Protein AF-A0AAV4DHK9-F1 (afdb_monomer_lite)

Secondary structure (DSSP, 8-state):
----------GGGTPPTTS-HHHHHHHHHHHH-------GGGTTHHHHHHHHHHSS-HHHHHHHHHHHGGGGT-HHHHHHH--SSS-HHHHHHHHHHHHHHHS---THHHHHHHHHTTGGG-TT-HHHHHHHTTTTS-GGG----

pLDDT: mean 76.64, std 16.9, range [33.12, 93.94]

Foldseek 3Di:
DDDPDPPPDPLVNQDDPLDDSVLSVVLCVLQVPPPPVQPCVLVCLSVLSNVQLVQFDPVLSSLLSVLQVLLVVDVQNQVQLDVDPRCNRSSVLSSQSSCQSRVVHALVVSLVSCVVSVNLPRPPSPSSVCSNVCVSGDPVCPDPD

Radius of gyration: 16.32 Å; chains: 1; bounding box: 44×32×54 Å

Organism: NCBI:txid259542

Sequence (145 aa):
MGPSSLGYTSLGSVQEPGLSNSSTLLFRELIRGTDQNQPDDNDGQCAEISRILGDCHRTRYRQAMKNCDWMFSRTHFIKCYDKTTGSKDLMKLFNMCASSWCTNRPCTDAINAIRASGCANVPSVPEMSAFLQGNKCPASQAFIE

Structure (mmCIF, N/CA/C/O backbone):
data_AF-A0AAV4DHK9-F1
#
_entry.id   AF-A0AAV4DHK9-F1
#
loop_
_atom_site.group_PDB
_atom_site.id
_atom_site.type_symbol
_atom_site.label_atom_id
_atom_site.label_alt_id
_atom_site.label_comp_id
_atom_site.label_asym_id
_atom_site.label_entity_id
_atom_site.label_seq_id
_atom_site.pdbx_PDB_ins_code
_atom_site.Cartn_x
_atom_site.Cartn_y
_atom_site.Cartn_z
_atom_site.occupancy
_atom_site.B_iso_or_equiv
_atom_site.auth_seq_id
_atom_site.auth_comp_id
_atom_site.auth_asym_id
_atom_site.auth_atom_id
_atom_site.pdbx_PDB_model_num
ATOM 1 N N . MET A 1 1 ? -25.137 -8.659 -38.274 1.00 34.66 1 MET A N 1
ATOM 2 C CA . MET A 1 1 ? -23.792 -8.970 -37.745 1.00 34.66 1 MET A CA 1
ATOM 3 C C . MET A 1 1 ? -23.711 -8.381 -36.346 1.00 34.66 1 MET A C 1
ATOM 5 O O . MET A 1 1 ? -23.609 -7.171 -36.223 1.00 34.66 1 MET A O 1
ATOM 9 N N . GLY A 1 2 ? -23.912 -9.196 -35.308 1.00 33.12 2 GLY A N 1
ATOM 10 C CA . GLY A 1 2 ? -23.756 -8.754 -33.917 1.00 33.12 2 GLY A CA 1
ATOM 11 C C . GLY A 1 2 ? -22.289 -8.882 -33.492 1.00 33.12 2 GLY A C 1
ATOM 12 O O . GLY A 1 2 ? -21.614 -9.780 -33.999 1.00 33.12 2 GLY A O 1
ATOM 13 N N . PRO A 1 3 ? -21.766 -8.016 -32.611 1.00 39.50 3 PRO A N 1
ATOM 14 C CA . PRO A 1 3 ? -20.390 -8.132 -32.156 1.00 39.50 3 PRO A CA 1
ATOM 15 C C . PRO A 1 3 ? -20.263 -9.356 -31.242 1.00 39.50 3 PRO A C 1
ATOM 17 O O . PRO A 1 3 ? -20.678 -9.351 -30.085 1.00 39.50 3 PRO A O 1
ATOM 20 N N . SER A 1 4 ? -19.696 -10.429 -31.783 1.00 44.44 4 SER A N 1
ATOM 21 C CA . SER A 1 4 ? -19.268 -11.609 -31.039 1.00 44.44 4 SER A CA 1
ATOM 22 C C . SER A 1 4 ? -17.806 -11.443 -30.621 1.00 44.44 4 SER A C 1
ATOM 24 O O . SER A 1 4 ? -16.925 -11.887 -31.345 1.00 44.44 4 SER A O 1
ATOM 26 N N . SER A 1 5 ? -17.542 -10.813 -29.471 1.00 41.50 5 SER A N 1
ATOM 27 C CA . SER A 1 5 ? -16.318 -11.052 -28.674 1.00 41.50 5 SER A CA 1
ATOM 28 C C . SER A 1 5 ? -16.330 -10.305 -27.332 1.00 41.50 5 SER A C 1
ATOM 30 O O . SER A 1 5 ? -15.435 -9.525 -27.014 1.00 41.50 5 SER A O 1
ATOM 32 N N . LEU A 1 6 ? -17.294 -10.606 -26.457 1.00 43.84 6 LEU A N 1
ATOM 33 C CA . LEU A 1 6 ? -17.012 -10.495 -25.021 1.00 43.84 6 LEU A CA 1
ATOM 34 C C . LEU A 1 6 ? -16.050 -11.637 -24.672 1.00 43.84 6 LEU A C 1
ATOM 36 O O . LEU A 1 6 ? -16.457 -12.738 -24.311 1.00 43.84 6 LEU A O 1
ATOM 40 N N . GLY A 1 7 ? -14.760 -11.406 -24.920 1.00 40.50 7 GLY A N 1
ATOM 41 C CA . GLY A 1 7 ? -13.692 -12.351 -24.631 1.00 40.50 7 GLY A CA 1
ATOM 42 C C . GLY A 1 7 ? -13.559 -12.533 -23.126 1.00 40.50 7 GLY A C 1
ATOM 43 O O . GLY A 1 7 ? -12.879 -11.755 -22.464 1.00 40.50 7 GLY A O 1
ATOM 44 N N . TYR A 1 8 ? -14.197 -13.567 -22.583 1.00 40.19 8 TYR A N 1
ATOM 45 C CA . TYR A 1 8 ? -13.928 -14.050 -21.235 1.00 40.19 8 TYR A CA 1
ATOM 46 C C . TYR A 1 8 ? -12.518 -14.649 -21.215 1.00 40.19 8 TYR A C 1
ATOM 48 O O . TYR A 1 8 ? -12.320 -15.836 -21.465 1.00 40.19 8 TYR A O 1
ATOM 56 N N . THR A 1 9 ? -11.504 -13.821 -20.966 1.00 49.59 9 THR A N 1
ATOM 57 C CA . THR A 1 9 ? -10.165 -14.321 -20.659 1.00 49.59 9 THR A CA 1
ATOM 58 C C . THR A 1 9 ? -10.247 -15.010 -19.298 1.00 49.59 9 THR A C 1
ATOM 60 O O . THR A 1 9 ? -10.590 -14.381 -18.298 1.00 49.59 9 THR A O 1
ATOM 63 N N . SER A 1 10 ? -9.970 -16.314 -19.250 1.00 45.78 10 SER A N 1
ATOM 64 C CA . SER A 1 10 ? -9.870 -17.062 -17.993 1.00 45.78 10 SER A CA 1
ATOM 65 C C . SER A 1 10 ? -8.907 -16.338 -17.041 1.00 45.78 10 SER A C 1
ATOM 67 O O . SER A 1 10 ? -7.796 -15.991 -17.445 1.00 45.78 10 SER A O 1
ATOM 69 N N . LEU A 1 11 ? -9.296 -16.137 -15.776 1.00 49.81 11 LEU A N 1
ATOM 70 C CA . LEU A 1 11 ? -8.435 -15.555 -14.731 1.00 49.81 11 LEU A CA 1
ATOM 71 C C . LEU A 1 11 ? -7.058 -16.245 -14.661 1.00 49.81 11 LEU A C 1
ATOM 73 O O . LEU A 1 11 ? -6.049 -15.580 -14.438 1.00 49.81 11 LEU A O 1
ATOM 77 N N . GLY A 1 12 ? -7.000 -17.553 -14.943 1.00 49.09 12 GLY A N 1
ATOM 78 C CA . GLY A 1 12 ? -5.755 -18.327 -14.994 1.00 49.09 12 GLY A CA 1
ATOM 79 C C . GLY A 1 12 ? -4.858 -18.012 -16.199 1.00 49.09 12 GLY A C 1
ATOM 80 O O . GLY A 1 12 ? -3.643 -18.096 -16.090 1.00 49.09 12 GLY A O 1
ATOM 81 N N . SER A 1 13 ? -5.423 -17.569 -17.327 1.00 47.72 13 SER A N 1
ATOM 82 C CA . SER A 1 13 ? -4.657 -17.088 -18.501 1.00 47.72 13 SER A CA 1
ATOM 83 C C . SER A 1 13 ? -4.170 -15.636 -18.367 1.00 47.72 13 SER A C 1
ATOM 85 O O . SER A 1 13 ? -3.552 -15.076 -19.268 1.00 47.72 13 SER A O 1
ATOM 87 N N . VAL A 1 14 ? -4.480 -15.020 -17.230 1.00 54.78 14 VAL A N 1
ATOM 88 C CA . VAL A 1 14 ? -4.364 -13.590 -16.941 1.00 54.78 14 VAL A CA 1
ATOM 89 C C . VAL A 1 14 ? -3.500 -13.327 -15.705 1.00 54.78 14 VAL A C 1
ATOM 91 O O . VAL A 1 14 ? -3.003 -12.209 -15.542 1.00 54.78 14 VAL A O 1
ATOM 94 N N . GLN A 1 15 ? -3.315 -14.350 -14.865 1.00 65.81 15 GLN A N 1
ATOM 95 C CA . GLN A 1 15 ? -2.565 -14.295 -13.620 1.00 65.81 15 GLN A CA 1
ATOM 96 C C . GLN A 1 15 ? -1.126 -13.842 -13.871 1.00 65.81 15 GLN A C 1
ATOM 98 O O . GLN A 1 15 ? -0.374 -14.469 -14.616 1.00 65.81 15 GLN A O 1
ATOM 103 N N . GLU A 1 16 ? -0.733 -12.742 -13.232 1.00 69.62 16 GLU A N 1
ATOM 104 C CA . GLU A 1 16 ? 0.645 -12.276 -13.305 1.00 69.62 16 GLU A CA 1
ATOM 105 C C . GLU A 1 16 ? 1.548 -13.232 -12.508 1.00 69.62 16 GLU A C 1
ATOM 107 O O . GLU A 1 16 ? 1.289 -13.464 -11.322 1.00 69.62 16 GLU A O 1
ATOM 112 N N . PRO A 1 17 ? 2.623 -13.783 -13.108 1.00 74.44 17 PRO A N 1
ATOM 113 C CA . PRO A 1 17 ? 3.504 -14.708 -12.407 1.00 74.44 17 PRO A CA 1
ATOM 114 C C . PRO A 1 17 ? 4.028 -14.117 -11.093 1.00 74.44 17 PRO A C 1
ATOM 116 O O . PRO A 1 17 ? 4.647 -13.052 -11.084 1.00 74.44 17 PRO A O 1
ATOM 119 N N . GLY A 1 18 ? 3.796 -14.825 -9.984 1.00 72.00 18 GLY A N 1
ATOM 120 C CA . GLY A 1 18 ? 4.214 -14.403 -8.643 1.00 72.00 18 GLY A CA 1
ATOM 121 C C . GLY A 1 18 ? 3.206 -13.538 -7.877 1.00 72.00 18 GLY A C 1
ATOM 122 O O . GLY A 1 18 ? 3.516 -13.134 -6.757 1.00 72.00 18 GLY A O 1
ATOM 123 N N . LEU A 1 19 ? 2.018 -13.280 -8.435 1.00 78.94 19 LEU A N 1
ATOM 124 C CA . LEU A 1 19 ? 0.915 -12.590 -7.764 1.00 78.94 19 LEU A CA 1
ATOM 125 C C . LEU A 1 19 ? -0.288 -13.509 -7.537 1.00 78.94 19 LEU A C 1
ATOM 127 O O . LEU A 1 19 ? -0.528 -14.467 -8.276 1.00 78.94 19 LEU A O 1
ATOM 131 N N . SER A 1 20 ? -1.070 -13.192 -6.504 1.00 81.50 20 SER A N 1
ATOM 132 C CA . SER A 1 20 ? -2.379 -13.816 -6.307 1.00 81.50 20 SER A CA 1
ATOM 133 C C . SER A 1 20 ? -3.376 -13.325 -7.368 1.00 81.50 20 SER A C 1
ATOM 135 O O . SER A 1 20 ? -3.149 -12.307 -8.033 1.00 81.50 20 SER A O 1
ATOM 137 N N . ASN A 1 21 ? -4.507 -14.019 -7.518 1.00 78.31 21 ASN A N 1
ATOM 138 C CA . ASN A 1 21 ? -5.572 -13.586 -8.430 1.00 78.31 21 ASN A CA 1
ATOM 139 C C . ASN A 1 21 ? -6.131 -12.209 -8.040 1.00 78.31 21 ASN A C 1
ATOM 141 O O . ASN A 1 21 ? -6.323 -11.364 -8.910 1.00 78.31 21 ASN A O 1
ATOM 145 N N . SER A 1 22 ? -6.322 -11.950 -6.743 1.00 77.88 22 SER A N 1
ATOM 146 C CA . SER A 1 22 ? -6.793 -10.653 -6.244 1.00 77.88 22 SER A CA 1
ATOM 147 C C . SER A 1 22 ? -5.787 -9.533 -6.507 1.00 77.88 22 SER A C 1
ATOM 149 O O . SER A 1 22 ? -6.179 -8.472 -6.983 1.00 77.88 22 SER A O 1
ATOM 151 N N . SER A 1 23 ? -4.489 -9.774 -6.291 1.00 80.06 23 SER A N 1
ATOM 152 C CA . SER A 1 23 ? -3.450 -8.773 -6.580 1.00 80.06 23 SER A CA 1
ATOM 153 C C . SER A 1 23 ? -3.325 -8.514 -8.085 1.00 80.06 23 SER A C 1
ATOM 155 O O . SER A 1 23 ? -3.110 -7.380 -8.501 1.00 80.06 23 SER A O 1
ATOM 157 N N . THR A 1 24 ? -3.491 -9.554 -8.913 1.00 80.12 24 THR A N 1
ATOM 158 C CA . THR A 1 24 ? -3.499 -9.419 -10.37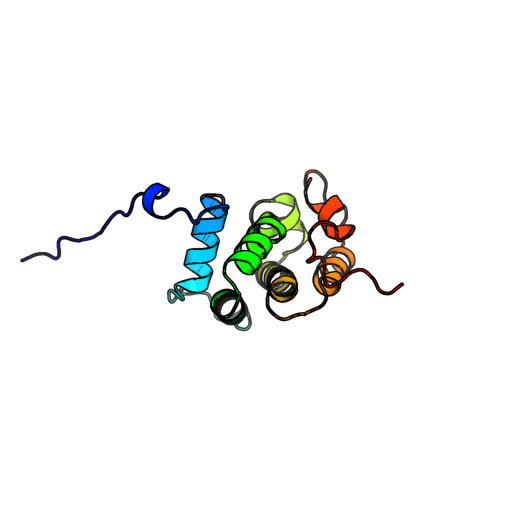9 1.00 80.12 24 THR A CA 1
ATOM 159 C C . THR A 1 24 ? -4.673 -8.564 -10.848 1.00 80.12 24 THR A C 1
ATOM 161 O O . THR A 1 24 ? -4.492 -7.706 -11.709 1.00 80.12 24 THR A O 1
ATOM 164 N N . LEU A 1 25 ? -5.869 -8.784 -10.295 1.00 78.38 25 LEU A N 1
ATOM 165 C CA . LEU A 1 25 ? -7.047 -7.980 -10.617 1.00 78.38 25 LEU A CA 1
ATOM 166 C C . LEU A 1 25 ? -6.854 -6.524 -10.198 1.00 78.38 25 LEU A C 1
ATOM 168 O O . LEU A 1 25 ? -7.005 -5.642 -11.034 1.00 78.38 25 LEU A O 1
ATOM 172 N N . LEU A 1 26 ? -6.434 -6.282 -8.953 1.00 80.50 26 LEU A N 1
ATOM 173 C CA . LEU A 1 26 ? -6.165 -4.933 -8.455 1.00 80.50 26 LEU A CA 1
ATOM 174 C C . LEU A 1 26 ? -5.169 -4.191 -9.352 1.00 80.50 26 LEU A C 1
ATOM 176 O O . LEU A 1 26 ? -5.406 -3.056 -9.744 1.00 80.50 26 LEU A O 1
ATOM 180 N N . PHE A 1 27 ? -4.074 -4.847 -9.726 1.00 77.62 27 PHE A N 1
ATOM 181 C CA . PHE A 1 27 ? -3.097 -4.261 -10.632 1.00 77.62 27 PHE A CA 1
ATOM 182 C C . PHE A 1 27 ? -3.660 -3.909 -11.996 1.00 77.62 27 PHE A C 1
ATOM 184 O O . PHE A 1 27 ? -3.387 -2.833 -12.520 1.00 77.62 27 PHE A O 1
ATOM 191 N N . ARG A 1 28 ? -4.413 -4.834 -12.592 1.00 76.06 28 ARG A N 1
ATOM 192 C CA . ARG A 1 28 ? -5.022 -4.594 -13.893 1.00 76.06 28 ARG A CA 1
ATOM 193 C C . ARG A 1 28 ? -5.958 -3.410 -13.822 1.00 76.06 28 ARG A C 1
ATOM 195 O O . ARG A 1 28 ? -5.879 -2.572 -14.701 1.00 76.06 28 ARG A O 1
ATOM 202 N N . GLU A 1 29 ? -6.766 -3.297 -12.779 1.00 75.25 29 GLU A N 1
ATOM 203 C CA . GLU A 1 29 ? -7.630 -2.130 -12.609 1.00 75.25 29 GLU A CA 1
ATOM 204 C C . GLU A 1 29 ? -6.826 -0.832 -12.443 1.00 75.25 29 GLU A C 1
ATOM 206 O O . GLU A 1 29 ? -7.165 0.169 -13.067 1.00 75.25 29 GLU A O 1
ATOM 211 N N . LEU A 1 30 ? -5.711 -0.857 -11.704 1.00 75.56 30 LEU A N 1
ATOM 212 C CA . LEU A 1 30 ? -4.833 0.307 -11.543 1.00 75.56 30 LEU A CA 1
ATOM 213 C C . LEU A 1 30 ? -4.137 0.719 -12.853 1.00 75.56 30 LEU A C 1
ATOM 215 O O . LEU A 1 30 ? -4.006 1.908 -13.121 1.00 75.56 30 LEU A O 1
ATOM 219 N N . ILE A 1 31 ? -3.695 -0.228 -13.686 1.00 72.81 31 ILE A N 1
ATOM 220 C CA . ILE A 1 31 ? -2.946 0.061 -14.927 1.00 72.81 31 ILE A CA 1
ATOM 221 C C . ILE A 1 31 ? -3.839 0.265 -16.143 1.00 72.81 31 ILE A C 1
ATOM 223 O O . ILE A 1 31 ? -3.499 1.045 -17.028 1.00 72.81 31 ILE A O 1
ATOM 227 N N . ARG A 1 32 ? -4.971 -0.434 -16.231 1.00 65.56 32 ARG A N 1
ATOM 228 C CA . ARG A 1 32 ? -5.837 -0.372 -17.413 1.00 65.56 32 ARG A CA 1
ATOM 229 C C . ARG A 1 32 ? -6.457 1.011 -17.589 1.00 65.56 32 ARG A C 1
ATOM 231 O O . ARG A 1 32 ? -6.990 1.270 -18.662 1.00 65.56 32 ARG A O 1
ATOM 238 N N . GLY A 1 33 ? -6.376 1.869 -16.563 1.00 52.44 33 GLY A N 1
ATOM 239 C CA . GLY A 1 33 ? -6.844 3.249 -16.620 1.00 52.44 33 GLY A CA 1
ATOM 240 C C . GLY A 1 33 ? -8.291 3.314 -17.080 1.00 52.44 33 GLY A C 1
ATOM 241 O O . GLY A 1 33 ? -8.662 4.250 -17.776 1.00 52.44 33 GLY A O 1
ATOM 242 N N . THR A 1 34 ? -9.081 2.269 -16.785 1.00 53.09 34 THR A N 1
ATOM 243 C CA . THR A 1 34 ? -10.499 2.270 -17.112 1.00 53.09 34 THR A CA 1
ATOM 244 C C . THR A 1 34 ? -11.044 3.538 -16.473 1.00 53.09 34 THR A C 1
ATOM 246 O O . THR A 1 34 ? -10.782 3.723 -15.284 1.00 53.09 34 THR A O 1
ATOM 249 N N . ASP A 1 35 ? -11.736 4.391 -17.240 1.00 46.56 35 ASP A N 1
ATOM 250 C CA . ASP A 1 35 ? -12.555 5.488 -16.711 1.00 46.56 35 ASP A CA 1
ATOM 251 C C . ASP A 1 35 ? -13.585 4.851 -15.775 1.00 46.56 35 ASP A C 1
ATOM 253 O O . ASP A 1 35 ? -14.723 4.537 -16.125 1.00 46.56 35 ASP A O 1
ATOM 257 N N . GLN A 1 36 ? -13.140 4.518 -14.572 1.00 48.44 36 GLN A N 1
ATOM 258 C CA . GLN A 1 36 ? -14.013 4.269 -13.467 1.00 48.44 36 GLN A CA 1
ATOM 259 C C . GLN A 1 36 ? -14.623 5.639 -13.237 1.00 48.44 36 GLN A C 1
ATOM 261 O O . GLN A 1 36 ? -13.883 6.603 -13.053 1.00 48.44 36 GLN A O 1
ATOM 266 N N . ASN A 1 37 ? -15.952 5.727 -13.281 1.00 49.31 37 ASN A N 1
ATOM 267 C CA . ASN A 1 37 ? -16.708 6.869 -12.771 1.00 49.31 37 ASN A CA 1
ATOM 268 C C . A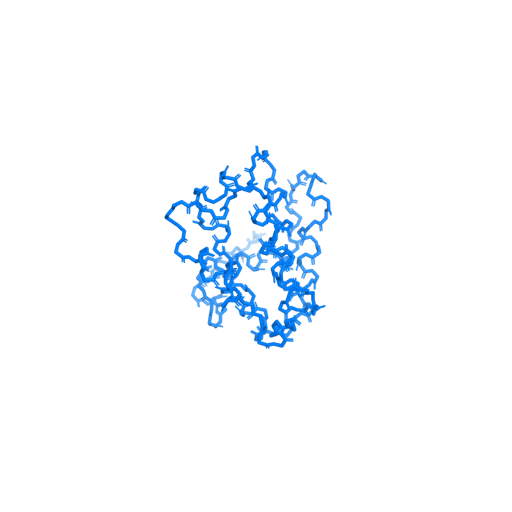SN A 1 37 ? -16.450 6.993 -11.257 1.00 49.31 37 ASN A C 1
ATOM 270 O O . ASN A 1 37 ? -17.352 6.814 -10.439 1.00 49.31 37 ASN A O 1
ATOM 274 N N . GLN A 1 38 ? -15.193 7.182 -10.867 1.00 51.69 38 GLN A N 1
ATOM 275 C CA . GLN A 1 38 ? -14.810 7.524 -9.526 1.00 51.69 38 GLN A CA 1
ATOM 276 C C . GLN A 1 38 ? -15.226 8.981 -9.382 1.00 51.69 38 GLN A C 1
ATOM 278 O O . GLN A 1 38 ? -14.847 9.795 -10.226 1.00 51.69 38 GLN A O 1
ATOM 283 N N . PRO A 1 39 ? -16.034 9.332 -8.373 1.00 50.50 39 PRO A N 1
ATOM 284 C CA . PRO A 1 39 ? -16.166 10.735 -8.026 1.00 50.50 39 PRO A CA 1
ATOM 285 C C . PRO A 1 39 ? -14.747 11.289 -7.838 1.00 50.50 39 PRO A C 1
ATOM 287 O O . PRO A 1 39 ? -13.932 10.649 -7.171 1.00 50.50 39 PRO A O 1
ATOM 290 N N . ASP A 1 40 ? -14.453 12.436 -8.453 1.00 53.06 40 ASP A N 1
ATOM 291 C CA . ASP A 1 40 ? -13.145 13.122 -8.506 1.00 53.06 40 ASP A CA 1
ATOM 292 C C . ASP A 1 40 ? -12.491 13.415 -7.129 1.00 53.06 40 ASP A C 1
ATOM 294 O O . ASP A 1 40 ? -11.441 14.046 -7.040 1.00 53.06 40 ASP A O 1
ATOM 298 N N . ASP A 1 41 ? -13.064 12.930 -6.028 1.00 56.22 41 ASP A N 1
ATOM 299 C CA . ASP A 1 41 ? -12.648 13.187 -4.649 1.00 56.22 41 ASP A CA 1
ATOM 300 C C . ASP A 1 41 ? -11.346 12.485 -4.225 1.00 56.22 41 ASP A C 1
ATOM 302 O O . ASP A 1 41 ? -10.804 12.778 -3.153 1.00 56.22 41 ASP A O 1
ATOM 306 N N . ASN A 1 42 ? -10.801 11.583 -5.047 1.00 61.06 42 ASN A N 1
ATOM 307 C CA . ASN A 1 42 ? -9.560 10.862 -4.745 1.00 61.06 42 ASN A CA 1
ATOM 308 C C . ASN A 1 42 ? -8.277 11.618 -5.143 1.00 61.06 42 ASN A C 1
ATOM 310 O O . ASN A 1 42 ? -7.227 10.987 -5.236 1.00 61.06 42 ASN A O 1
ATOM 314 N N . ASP A 1 43 ? -8.320 12.936 -5.379 1.00 69.44 43 ASP A N 1
ATOM 315 C CA . ASP A 1 43 ? -7.162 13.809 -5.686 1.00 69.44 43 ASP A CA 1
ATOM 316 C C . ASP A 1 43 ? -6.168 13.211 -6.715 1.00 69.44 43 ASP A C 1
ATOM 318 O O . ASP A 1 43 ? -4.950 13.346 -6.575 1.00 69.44 43 ASP A O 1
ATOM 322 N N . GLY A 1 44 ? -6.652 12.458 -7.708 1.00 74.50 44 GLY A N 1
ATOM 323 C CA . GLY A 1 44 ? -5.801 11.801 -8.708 1.00 74.50 44 GLY A CA 1
ATOM 324 C C . GLY A 1 44 ? -4.927 10.640 -8.199 1.00 74.50 44 GLY A C 1
ATOM 325 O O . GLY A 1 44 ? -4.021 10.216 -8.917 1.00 74.50 44 GLY A O 1
ATOM 326 N N . GLN A 1 45 ? -5.172 10.079 -7.004 1.00 78.69 45 GLN A N 1
ATOM 327 C CA . GLN A 1 45 ? -4.353 8.984 -6.453 1.00 78.69 45 GLN A CA 1
ATOM 328 C C . GLN A 1 45 ? -4.310 7.754 -7.367 1.00 78.69 45 GLN A C 1
ATOM 330 O O . GLN A 1 45 ? -3.241 7.181 -7.559 1.00 78.69 45 GLN A O 1
ATOM 335 N N . CYS A 1 46 ? -5.437 7.354 -7.960 1.00 75.94 46 CYS A N 1
ATOM 336 C CA . CYS A 1 46 ? -5.471 6.205 -8.867 1.00 75.94 46 CYS A CA 1
ATOM 337 C C . CYS A 1 46 ? -4.630 6.441 -10.128 1.00 75.94 46 CYS A C 1
ATOM 339 O O . CYS A 1 46 ? -3.896 5.544 -10.537 1.00 75.94 46 CYS A O 1
ATOM 341 N N . ALA A 1 47 ? -4.679 7.650 -10.698 1.00 78.75 47 ALA A N 1
ATOM 342 C CA . ALA A 1 47 ? -3.857 8.025 -11.847 1.00 78.75 47 ALA A CA 1
ATOM 343 C C . ALA A 1 47 ? -2.361 8.022 -11.494 1.00 78.75 47 ALA A C 1
ATOM 345 O O . ALA A 1 47 ? -1.543 7.503 -12.252 1.00 78.75 47 ALA A O 1
ATOM 346 N N . GLU A 1 48 ? -1.999 8.524 -10.312 1.00 82.50 48 GLU A N 1
ATOM 347 C CA . GLU A 1 48 ? -0.607 8.533 -9.859 1.00 82.50 48 GLU A CA 1
ATOM 348 C C . GLU A 1 48 ? -0.089 7.118 -9.565 1.00 82.50 48 GLU A C 1
ATOM 350 O O . GLU A 1 48 ? 1.008 6.764 -9.994 1.00 82.50 48 GLU A O 1
ATOM 355 N N . ILE A 1 49 ? -0.890 6.267 -8.914 1.00 83.75 49 ILE A N 1
ATOM 356 C CA . ILE A 1 49 ? -0.556 4.848 -8.722 1.00 83.75 49 ILE A CA 1
ATOM 357 C C . ILE A 1 49 ? -0.387 4.160 -10.080 1.00 83.75 49 ILE A C 1
ATOM 359 O O . ILE A 1 49 ? 0.586 3.432 -10.269 1.00 83.75 49 ILE A O 1
ATOM 363 N N . 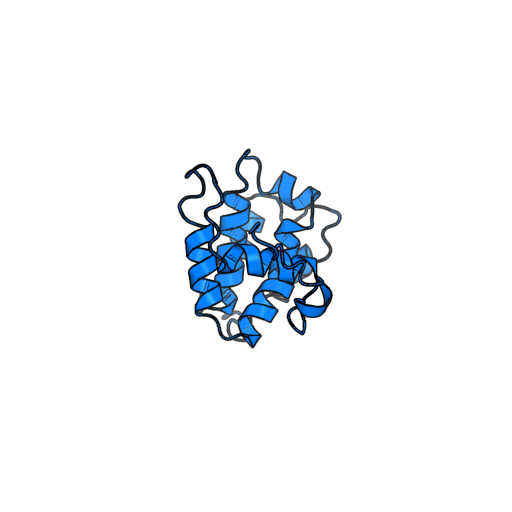SER A 1 50 ? -1.296 4.401 -11.030 1.00 81.38 50 SER A N 1
ATOM 364 C CA . SER A 1 50 ? -1.216 3.862 -12.392 1.00 81.38 50 SER A CA 1
ATOM 365 C C . SER A 1 50 ? 0.123 4.197 -13.043 1.00 81.38 50 SER A C 1
ATOM 367 O O . SER A 1 50 ? 0.843 3.302 -13.487 1.00 81.38 50 SER A O 1
ATOM 369 N N . ARG A 1 51 ? 0.504 5.479 -13.003 1.00 83.50 51 ARG A N 1
ATOM 370 C CA . ARG A 1 51 ? 1.768 5.986 -13.540 1.00 83.50 51 ARG A CA 1
ATOM 371 C C . ARG A 1 51 ? 2.974 5.343 -12.855 1.00 83.50 51 ARG A C 1
ATOM 373 O O . ARG A 1 51 ? 3.847 4.802 -13.526 1.00 83.50 51 ARG A O 1
ATOM 380 N N . ILE A 1 52 ? 3.001 5.336 -11.520 1.00 83.75 52 ILE A N 1
ATOM 381 C CA . ILE A 1 52 ? 4.092 4.748 -10.729 1.00 83.75 52 ILE A CA 1
ATOM 382 C C . ILE A 1 52 ? 4.266 3.267 -11.047 1.00 83.75 52 ILE A C 1
ATOM 384 O O . ILE A 1 52 ? 5.395 2.815 -11.222 1.00 83.75 52 ILE A O 1
ATOM 388 N N . LEU A 1 53 ? 3.174 2.503 -11.097 1.00 81.88 53 LEU A N 1
ATOM 389 C CA . LEU A 1 53 ? 3.238 1.069 -11.359 1.00 81.88 53 LEU A CA 1
ATOM 390 C C . LEU A 1 53 ? 3.567 0.763 -12.824 1.00 81.88 53 LEU A C 1
ATOM 392 O O . LEU A 1 53 ? 4.272 -0.213 -13.075 1.00 81.88 53 LEU A O 1
ATOM 396 N N . GLY A 1 54 ? 3.103 1.590 -13.764 1.00 80.25 54 GLY A N 1
ATOM 397 C CA . GLY A 1 54 ? 3.420 1.487 -15.189 1.00 80.25 54 GLY A CA 1
ATOM 398 C C . GLY A 1 54 ? 4.902 1.720 -15.494 1.00 80.25 54 GLY A C 1
ATOM 399 O O . GLY A 1 54 ? 5.490 0.963 -16.263 1.00 80.25 54 GLY A O 1
ATOM 400 N N . ASP A 1 55 ? 5.524 2.694 -14.824 1.00 82.44 55 ASP A N 1
ATOM 401 C CA . ASP A 1 55 ? 6.952 3.019 -14.977 1.00 82.44 55 ASP A CA 1
ATOM 402 C C . ASP A 1 55 ? 7.875 2.075 -14.172 1.00 82.44 55 ASP A C 1
ATOM 404 O O . ASP A 1 55 ? 9.102 2.098 -14.302 1.00 82.44 55 ASP A O 1
ATOM 408 N N . CYS A 1 56 ? 7.307 1.227 -13.309 1.00 84.00 56 CYS A N 1
ATOM 409 C CA . CYS A 1 56 ? 8.061 0.377 -12.397 1.00 84.00 56 CYS A CA 1
ATOM 410 C C . CYS A 1 56 ? 8.568 -0.904 -13.067 1.00 84.00 56 CYS A C 1
ATOM 412 O O . CYS A 1 56 ? 7.824 -1.638 -13.720 1.00 84.00 56 CYS A O 1
ATOM 414 N N . HIS A 1 57 ? 9.833 -1.266 -12.818 1.00 85.44 57 HIS A N 1
ATOM 415 C CA . HIS A 1 57 ? 10.363 -2.551 -13.277 1.00 85.44 57 HIS A CA 1
ATOM 416 C C . HIS A 1 57 ? 9.488 -3.708 -12.765 1.00 85.44 57 HIS A C 1
ATOM 418 O O . HIS A 1 57 ? 9.238 -3.815 -11.561 1.00 85.44 57 HIS A O 1
ATOM 424 N N . ARG A 1 58 ? 9.088 -4.627 -13.656 1.00 80.06 58 ARG A N 1
ATOM 425 C CA . ARG A 1 58 ? 8.086 -5.678 -13.378 1.00 80.06 58 ARG A CA 1
ATOM 426 C C . ARG A 1 58 ? 8.348 -6.456 -12.085 1.00 80.06 58 ARG A C 1
ATOM 428 O O . ARG A 1 58 ? 7.423 -6.732 -11.328 1.00 80.06 58 ARG A O 1
ATOM 435 N N . THR A 1 59 ? 9.608 -6.782 -11.796 1.00 82.81 59 THR A N 1
ATOM 436 C CA . THR A 1 59 ? 9.995 -7.461 -10.546 1.00 82.81 59 THR A CA 1
ATOM 437 C C . THR A 1 59 ? 9.724 -6.616 -9.297 1.00 82.81 59 THR A C 1
ATOM 439 O O . THR A 1 59 ? 9.234 -7.151 -8.307 1.00 82.81 59 THR A O 1
ATOM 442 N N . ARG A 1 60 ? 10.014 -5.308 -9.330 1.00 86.12 60 ARG A N 1
ATOM 443 C CA . ARG A 1 60 ? 9.781 -4.389 -8.203 1.00 86.12 60 ARG A CA 1
ATOM 444 C C . ARG A 1 60 ? 8.295 -4.150 -7.991 1.00 86.12 60 ARG A C 1
ATOM 446 O O . ARG A 1 60 ? 7.826 -4.234 -6.865 1.00 86.12 60 ARG A O 1
ATOM 453 N N . TYR A 1 61 ? 7.556 -3.975 -9.078 1.00 83.69 61 TYR A N 1
ATOM 454 C CA . TYR A 1 61 ? 6.104 -3.864 -9.048 1.00 83.69 61 TYR A CA 1
ATOM 455 C C . TYR A 1 61 ? 5.444 -5.101 -8.397 1.00 83.69 61 TYR A C 1
ATOM 457 O O . TYR A 1 61 ? 4.614 -4.965 -7.500 1.00 83.69 61 TYR A O 1
ATOM 465 N N . ARG A 1 62 ? 5.851 -6.323 -8.770 1.00 85.06 62 ARG A N 1
ATOM 466 C CA . ARG A 1 62 ? 5.317 -7.548 -8.141 1.00 85.06 62 ARG A CA 1
ATOM 467 C C . ARG A 1 62 ? 5.570 -7.580 -6.636 1.00 85.06 62 ARG A C 1
ATOM 469 O O . ARG A 1 62 ? 4.701 -8.000 -5.876 1.00 85.06 62 ARG A O 1
ATOM 476 N N . GLN A 1 63 ? 6.751 -7.134 -6.209 1.00 88.56 63 GLN A N 1
ATOM 477 C CA . GLN A 1 63 ? 7.061 -7.011 -4.788 1.00 88.56 63 GLN A CA 1
ATOM 478 C C . GLN A 1 63 ? 6.213 -5.924 -4.124 1.00 88.56 63 GLN A C 1
ATOM 480 O O . GLN A 1 63 ? 5.700 -6.167 -3.037 1.00 88.56 63 GLN A O 1
ATOM 485 N N . ALA A 1 64 ? 5.991 -4.783 -4.778 1.00 89.12 64 ALA A N 1
ATOM 486 C CA . ALA A 1 64 ? 5.099 -3.742 -4.279 1.00 89.12 64 ALA A CA 1
ATOM 487 C C . ALA A 1 64 ? 3.699 -4.309 -4.004 1.00 89.12 64 ALA A C 1
ATOM 489 O O . ALA A 1 64 ? 3.220 -4.232 -2.878 1.00 89.12 64 ALA A O 1
ATOM 490 N N . MET A 1 65 ? 3.086 -4.995 -4.973 1.00 89.06 65 MET A N 1
ATOM 491 C CA . MET A 1 65 ? 1.767 -5.606 -4.771 1.00 89.06 65 MET A CA 1
ATOM 492 C C . MET A 1 65 ? 1.770 -6.617 -3.634 1.00 89.06 65 MET A C 1
ATOM 494 O O . MET A 1 65 ? 0.958 -6.505 -2.728 1.00 89.06 65 MET A O 1
ATOM 498 N N . LYS A 1 66 ? 2.719 -7.558 -3.630 1.00 88.88 66 LYS A N 1
ATOM 499 C CA . LYS A 1 66 ? 2.810 -8.601 -2.598 1.00 88.88 66 LYS A CA 1
ATOM 500 C C . LYS A 1 66 ? 2.975 -8.040 -1.178 1.00 88.88 66 LYS A C 1
ATOM 502 O O . LYS A 1 66 ? 2.638 -8.713 -0.205 1.00 88.88 66 LYS A O 1
ATOM 507 N N . ASN A 1 67 ? 3.564 -6.854 -1.046 1.00 90.00 67 ASN A N 1
ATOM 508 C CA . ASN A 1 67 ? 3.880 -6.252 0.247 1.00 90.00 67 ASN A CA 1
ATOM 509 C C . ASN A 1 67 ? 2.904 -5.142 0.667 1.00 90.00 67 ASN A C 1
ATOM 511 O O . ASN A 1 67 ? 2.837 -4.847 1.860 1.00 90.00 67 ASN A O 1
ATOM 515 N N . CYS A 1 68 ? 2.135 -4.574 -0.265 1.00 91.12 68 CYS A N 1
ATOM 516 C CA . CYS A 1 68 ? 1.227 -3.451 -0.023 1.00 91.12 68 CYS A CA 1
ATOM 517 C C . CYS A 1 68 ? -0.265 -3.810 -0.174 1.00 91.12 68 CYS A C 1
ATOM 519 O O . CYS A 1 68 ? -1.108 -3.124 0.397 1.00 91.12 68 CYS A O 1
ATOM 521 N N . ASP A 1 69 ? -0.632 -4.858 -0.922 1.00 90.19 69 ASP A N 1
ATOM 522 C CA . ASP A 1 69 ? -2.038 -5.145 -1.265 1.00 90.19 69 ASP A CA 1
ATOM 523 C C . ASP A 1 69 ? -2.918 -5.573 -0.081 1.00 90.19 69 ASP A C 1
ATOM 525 O O . ASP A 1 69 ? -4.141 -5.425 -0.133 1.00 90.19 69 ASP A O 1
ATOM 529 N N . TRP A 1 70 ? -2.313 -6.045 1.012 1.00 88.94 70 TRP A N 1
ATOM 530 C CA . TRP A 1 70 ? -3.020 -6.422 2.236 1.00 88.94 70 TRP A CA 1
ATOM 531 C C . TRP A 1 70 ? -3.853 -5.268 2.811 1.00 88.94 70 TRP A C 1
ATOM 533 O O . TRP A 1 70 ? -4.869 -5.506 3.465 1.00 88.94 70 TRP A O 1
ATOM 543 N N . MET A 1 71 ? -3.474 -4.019 2.520 1.00 89.88 71 MET A N 1
ATOM 544 C CA . MET A 1 71 ? -4.221 -2.821 2.913 1.00 89.88 71 MET A CA 1
ATOM 545 C C . MET A 1 71 ? -5.665 -2.853 2.384 1.00 89.88 71 MET A C 1
ATOM 547 O O . MET A 1 71 ? -6.567 -2.353 3.049 1.00 89.88 71 MET A O 1
ATOM 551 N N . PHE A 1 72 ? -5.902 -3.515 1.246 1.00 87.56 72 PHE A N 1
ATOM 552 C CA . PHE A 1 72 ? -7.218 -3.661 0.616 1.00 87.56 72 PHE A CA 1
ATOM 553 C C . PHE A 1 72 ? -7.950 -4.960 0.953 1.00 87.56 72 PHE A C 1
ATOM 555 O O . PHE A 1 72 ? -9.125 -5.098 0.619 1.00 87.56 72 PHE A O 1
ATOM 562 N N . SER A 1 73 ? -7.298 -5.922 1.607 1.00 85.19 73 SER A N 1
ATOM 563 C CA . SER A 1 73 ? -7.910 -7.222 1.927 1.00 85.19 73 SER A CA 1
ATOM 564 C C . SER A 1 73 ? -8.318 -7.364 3.394 1.00 85.19 73 SER A C 1
ATOM 566 O O . SER A 1 73 ? -8.987 -8.327 3.772 1.00 85.19 73 SER A O 1
ATOM 568 N N . ARG A 1 74 ? -7.932 -6.410 4.247 1.00 88.56 74 ARG A N 1
ATOM 569 C CA . ARG A 1 74 ? -8.106 -6.485 5.701 1.00 88.56 74 ARG A CA 1
ATOM 570 C C . ARG A 1 74 ? -9.221 -5.550 6.164 1.00 88.56 74 ARG A C 1
ATOM 572 O O . ARG A 1 74 ? -8.974 -4.400 6.504 1.00 88.56 74 ARG A O 1
ATOM 579 N N . THR A 1 75 ? -10.452 -6.060 6.257 1.00 87.38 75 THR A N 1
ATOM 580 C CA . THR A 1 75 ? -11.659 -5.267 6.581 1.00 87.38 75 THR A CA 1
ATOM 581 C C . THR A 1 75 ? -11.532 -4.424 7.853 1.00 87.38 75 THR A C 1
ATOM 583 O O . THR A 1 75 ? -11.966 -3.276 7.873 1.00 87.38 75 THR A O 1
ATOM 586 N N . HIS A 1 76 ? -10.931 -4.962 8.920 1.00 88.19 76 HIS A N 1
ATOM 587 C CA . HIS A 1 76 ? -10.727 -4.211 10.165 1.00 88.19 76 HIS A CA 1
ATOM 588 C C . HIS A 1 76 ? -9.727 -3.068 10.001 1.00 88.19 76 HIS A C 1
ATOM 590 O O . HIS A 1 76 ? -9.918 -2.003 10.582 1.00 88.19 76 HIS A O 1
ATOM 596 N N . PHE A 1 77 ? -8.687 -3.276 9.191 1.00 91.00 77 PHE A N 1
ATOM 597 C CA . PHE A 1 77 ? -7.733 -2.225 8.877 1.00 91.00 77 PHE A CA 1
ATOM 598 C C . PHE A 1 77 ? -8.379 -1.140 8.022 1.00 91.00 77 PHE A C 1
ATOM 600 O O . PHE A 1 77 ? -8.293 0.024 8.389 1.00 91.00 77 PHE A O 1
ATOM 607 N N . ILE A 1 78 ? -9.098 -1.524 6.961 1.00 90.25 78 ILE A N 1
ATOM 608 C CA . ILE A 1 78 ? -9.822 -0.595 6.082 1.00 90.25 78 ILE A CA 1
ATOM 609 C C . ILE A 1 78 ? -10.742 0.303 6.906 1.00 90.25 78 ILE A C 1
ATOM 611 O O . ILE A 1 78 ? -10.629 1.518 6.831 1.00 90.25 78 ILE A O 1
ATOM 615 N N . LYS A 1 79 ? -11.587 -0.289 7.762 1.00 88.06 79 LYS A N 1
ATOM 616 C CA . LYS A 1 79 ? -12.512 0.460 8.629 1.00 88.06 79 LYS A CA 1
ATOM 617 C C . LYS A 1 79 ? -11.810 1.359 9.644 1.00 88.06 79 LYS A C 1
ATOM 619 O O . LYS A 1 79 ? -12.381 2.358 10.067 1.00 88.06 79 LYS A O 1
ATOM 624 N N . CYS A 1 80 ? -10.626 0.966 10.105 1.00 89.56 80 CYS A N 1
ATOM 625 C CA . CYS A 1 80 ? -9.864 1.779 11.038 1.00 89.56 80 CYS A CA 1
ATOM 626 C C . CYS A 1 80 ? -9.228 2.976 10.327 1.00 89.56 80 CYS A C 1
ATOM 628 O O . CYS A 1 80 ? -9.336 4.105 10.808 1.00 89.56 80 CYS A O 1
ATOM 630 N N . TYR A 1 81 ? -8.538 2.701 9.220 1.00 90.25 81 TYR A N 1
ATOM 631 C CA . TYR A 1 81 ? -7.654 3.642 8.548 1.00 90.25 81 TYR A CA 1
ATOM 632 C C . TYR A 1 81 ? -8.438 4.628 7.691 1.00 90.25 81 TYR A C 1
ATOM 634 O O . TYR A 1 81 ? -8.188 5.827 7.756 1.00 90.25 81 TYR A O 1
ATOM 642 N N . ASP A 1 82 ? -9.422 4.131 6.943 1.00 86.19 82 ASP A N 1
ATOM 643 C CA . ASP A 1 82 ? -10.289 4.955 6.121 1.00 86.19 82 ASP A CA 1
ATOM 644 C C . ASP A 1 82 ? -11.674 5.062 6.752 1.00 86.19 82 ASP A C 1
ATOM 646 O O . ASP A 1 82 ? -12.526 4.177 6.650 1.00 86.19 82 ASP A O 1
ATOM 650 N N . LYS A 1 83 ? -11.872 6.170 7.464 1.00 79.88 83 LYS A N 1
ATOM 651 C CA . LYS A 1 83 ? -13.145 6.502 8.116 1.00 79.88 83 LYS A CA 1
ATOM 652 C C . LYS A 1 83 ? -14.084 7.259 7.175 1.00 79.88 83 LYS A C 1
ATOM 654 O O . LYS A 1 83 ? -15.195 7.600 7.578 1.00 79.88 83 LYS A O 1
ATOM 659 N N . THR A 1 84 ? -13.634 7.558 5.957 1.00 70.62 84 THR A N 1
ATOM 660 C CA . THR A 1 84 ? -14.389 8.311 4.957 1.00 70.62 84 THR A CA 1
ATOM 661 C C . THR A 1 84 ? -15.158 7.366 4.037 1.00 70.62 84 THR A C 1
ATOM 663 O O . THR A 1 84 ? -14.917 6.162 3.989 1.00 70.62 84 THR A O 1
ATOM 666 N N . THR A 1 85 ? -16.113 7.899 3.281 1.00 64.50 85 THR A N 1
ATOM 667 C CA . THR A 1 85 ? -16.924 7.107 2.344 1.00 64.50 85 THR A CA 1
ATOM 668 C C . THR A 1 85 ? -16.172 6.763 1.043 1.00 64.50 85 THR A C 1
ATOM 670 O O . THR A 1 85 ? -16.700 6.013 0.229 1.00 64.50 85 THR A O 1
ATOM 673 N N . GLY A 1 86 ? -14.955 7.292 0.833 1.00 64.19 86 GLY A N 1
ATOM 674 C CA . GLY A 1 86 ? -14.315 7.382 -0.489 1.00 64.19 86 GLY A CA 1
ATOM 675 C C . GLY A 1 86 ? -13.050 6.551 -0.726 1.00 64.19 86 GLY A C 1
ATOM 676 O O . GLY A 1 86 ? -12.521 6.585 -1.832 1.00 64.19 86 GLY A O 1
ATOM 677 N N . SER A 1 87 ? -12.544 5.786 0.247 1.00 77.50 87 SER A N 1
ATOM 678 C CA . SER A 1 87 ? -11.273 5.028 0.140 1.00 77.50 87 SER A CA 1
ATOM 679 C C . SER A 1 87 ? -10.010 5.881 -0.124 1.00 77.50 87 SER A C 1
ATOM 681 O O . SER A 1 87 ? -8.947 5.347 -0.458 1.00 77.50 87 SER A O 1
ATOM 683 N N . LYS A 1 88 ? -10.114 7.207 0.029 1.00 82.31 88 LYS A N 1
ATOM 684 C CA . LYS A 1 88 ? -9.085 8.194 -0.322 1.00 82.31 88 LYS A CA 1
ATOM 685 C C . LYS A 1 88 ? -7.800 8.007 0.471 1.00 82.31 88 LYS A C 1
ATOM 687 O O . LYS A 1 88 ? -6.708 7.962 -0.102 1.00 82.31 88 LYS A O 1
ATOM 692 N N . ASP A 1 89 ? -7.924 7.886 1.788 1.00 87.19 89 ASP A N 1
ATOM 693 C CA . ASP A 1 89 ? -6.769 7.733 2.665 1.00 87.19 89 ASP A CA 1
ATOM 694 C C . ASP A 1 89 ? -6.095 6.388 2.404 1.00 87.19 89 ASP A C 1
ATOM 696 O O . ASP A 1 89 ? -4.864 6.307 2.341 1.00 87.19 89 ASP A O 1
ATOM 700 N N . LEU A 1 90 ? -6.891 5.345 2.161 1.00 89.94 90 LEU A N 1
ATOM 701 C CA . LEU A 1 90 ? -6.375 4.022 1.834 1.00 89.94 90 LEU A CA 1
ATOM 702 C C . LEU A 1 90 ? -5.623 4.004 0.494 1.00 89.94 90 LEU A C 1
ATOM 704 O O . LEU A 1 90 ? -4.532 3.436 0.415 1.00 89.94 90 LEU A O 1
ATOM 708 N N . MET A 1 91 ? -6.156 4.664 -0.541 1.00 88.44 91 MET A N 1
ATOM 709 C CA . MET A 1 91 ? -5.466 4.848 -1.826 1.00 88.44 91 MET A CA 1
ATOM 710 C C . MET A 1 91 ? -4.142 5.586 -1.640 1.00 88.44 91 MET A C 1
ATOM 712 O O . MET A 1 91 ? -3.108 5.155 -2.150 1.00 88.44 91 MET A O 1
ATOM 716 N N . LYS A 1 92 ? -4.146 6.672 -0.863 1.00 89.62 92 LYS A N 1
ATOM 717 C CA . LYS A 1 92 ? -2.944 7.458 -0.578 1.00 89.62 92 LYS A CA 1
ATOM 718 C C . LYS A 1 92 ? -1.886 6.633 0.159 1.00 89.62 92 LYS A C 1
ATOM 720 O O . LYS A 1 92 ? -0.707 6.701 -0.187 1.00 89.62 92 LYS A O 1
ATOM 725 N N . LEU A 1 93 ? -2.290 5.823 1.138 1.00 92.12 93 LEU A N 1
ATOM 726 C CA . LEU A 1 93 ? -1.386 4.921 1.853 1.00 92.12 93 LEU A CA 1
ATOM 727 C C . LEU A 1 93 ? -0.768 3.884 0.910 1.00 92.12 93 LEU A C 1
ATOM 729 O O . LEU A 1 93 ? 0.445 3.656 0.935 1.00 92.12 93 LEU A O 1
ATOM 733 N N . PHE A 1 94 ? -1.588 3.279 0.054 1.00 91.81 94 PHE A N 1
ATOM 734 C CA . PHE A 1 94 ? -1.103 2.325 -0.931 1.00 91.81 94 PHE A CA 1
ATOM 735 C C . PHE A 1 94 ? -0.133 2.974 -1.921 1.00 91.81 94 PHE A C 1
ATOM 737 O O . PHE A 1 94 ? 0.908 2.390 -2.215 1.00 91.81 94 PHE A O 1
ATOM 744 N N . ASN A 1 95 ? -0.413 4.200 -2.372 1.00 90.38 95 ASN A N 1
ATOM 745 C CA . ASN A 1 95 ? 0.494 4.975 -3.213 1.00 90.38 95 ASN A CA 1
ATOM 746 C C . ASN A 1 95 ? 1.859 5.180 -2.536 1.00 90.38 95 ASN A C 1
ATOM 748 O O . ASN A 1 95 ? 2.894 4.898 -3.140 1.00 90.38 95 ASN A O 1
ATOM 752 N N . MET A 1 96 ? 1.885 5.596 -1.264 1.00 92.12 96 MET A N 1
ATOM 753 C CA . MET A 1 96 ? 3.139 5.729 -0.506 1.00 92.12 96 MET A CA 1
ATOM 754 C C . MET A 1 96 ? 3.914 4.406 -0.465 1.00 92.12 96 MET A C 1
ATOM 756 O O . MET A 1 96 ? 5.121 4.380 -0.710 1.00 92.12 96 MET A O 1
ATOM 760 N N . CYS A 1 97 ? 3.214 3.298 -0.218 1.00 92.31 97 CYS A N 1
ATOM 761 C CA . CYS A 1 97 ? 3.815 1.971 -0.194 1.00 92.31 97 CYS A CA 1
ATOM 762 C C . CYS A 1 97 ? 4.383 1.571 -1.565 1.00 92.31 97 CYS A C 1
ATOM 764 O O . CYS A 1 97 ? 5.561 1.229 -1.664 1.00 92.31 97 CYS A O 1
ATOM 766 N N . ALA A 1 98 ? 3.596 1.678 -2.637 1.00 90.38 98 ALA A N 1
ATOM 767 C CA . ALA A 1 98 ? 4.012 1.349 -3.999 1.00 90.38 98 ALA A CA 1
ATOM 768 C C . ALA A 1 98 ? 5.176 2.230 -4.484 1.00 90.38 98 ALA A C 1
ATOM 770 O O . ALA A 1 98 ? 6.146 1.730 -5.059 1.00 90.38 98 ALA A O 1
ATOM 771 N N . SER A 1 99 ? 5.127 3.527 -4.172 1.00 90.44 99 SER A N 1
ATOM 772 C CA . SER A 1 99 ? 6.201 4.484 -4.445 1.00 90.44 99 SER A CA 1
ATOM 773 C C . SER A 1 99 ? 7.526 4.062 -3.817 1.00 90.44 99 SER A C 1
ATOM 775 O O . SER A 1 99 ? 8.574 4.247 -4.432 1.00 90.44 99 SER A O 1
ATOM 777 N N . SER A 1 100 ? 7.516 3.450 -2.628 1.00 91.81 100 SER A N 1
ATOM 778 C CA . SER A 1 100 ? 8.772 3.029 -2.001 1.00 91.81 100 SER A CA 1
ATOM 779 C C . SER A 1 100 ? 9.533 1.992 -2.821 1.00 91.81 100 SER A C 1
ATOM 781 O O . SER A 1 100 ? 10.753 2.065 -2.951 1.00 91.81 100 SER A O 1
ATOM 783 N N . TRP A 1 101 ? 8.804 1.094 -3.481 1.00 90.44 101 TRP A N 1
ATOM 784 C CA . TRP A 1 101 ? 9.367 0.070 -4.354 1.00 90.44 101 TRP A CA 1
ATOM 785 C C . TRP A 1 101 ? 9.767 0.604 -5.733 1.00 90.44 101 TRP A C 1
ATOM 787 O O . TRP A 1 101 ? 10.693 0.069 -6.347 1.00 90.44 101 TRP A O 1
ATOM 797 N N . CYS A 1 102 ? 9.078 1.634 -6.229 1.00 87.12 102 CYS A N 1
ATOM 798 C CA . CYS A 1 102 ? 9.147 2.037 -7.634 1.00 87.12 102 CYS A CA 1
ATOM 799 C C . CYS A 1 102 ? 9.849 3.384 -7.885 1.00 87.12 102 CYS A C 1
ATOM 801 O O . CYS A 1 102 ? 10.510 3.522 -8.909 1.00 87.12 102 CYS A O 1
ATOM 803 N N . THR A 1 103 ? 9.776 4.352 -6.966 1.00 81.38 103 THR A N 1
ATOM 804 C CA . THR A 1 103 ? 10.246 5.742 -7.165 1.00 81.38 103 THR A CA 1
ATOM 805 C C . THR A 1 103 ? 11.228 6.233 -6.089 1.00 81.38 103 THR A C 1
ATOM 807 O O . THR A 1 103 ? 11.442 7.434 -5.949 1.00 81.38 103 THR A O 1
ATOM 810 N N . ASN A 1 104 ? 11.864 5.317 -5.344 1.00 75.69 104 ASN A N 1
ATOM 811 C CA . ASN A 1 104 ? 12.824 5.596 -4.257 1.00 75.69 104 ASN A CA 1
ATOM 812 C C . ASN A 1 104 ? 12.263 6.420 -3.075 1.00 75.69 104 ASN A C 1
ATOM 814 O O . ASN A 1 104 ? 13.042 6.903 -2.253 1.00 75.69 104 ASN A O 1
ATOM 818 N N . ARG A 1 105 ? 10.937 6.564 -2.933 1.00 85.50 105 ARG A N 1
ATOM 819 C CA . ARG A 1 105 ? 10.336 7.222 -1.757 1.00 85.50 105 ARG A CA 1
ATOM 820 C C . ARG A 1 105 ? 10.545 6.417 -0.472 1.00 85.50 105 ARG A C 1
ATOM 822 O O . ARG A 1 105 ? 10.450 5.196 -0.537 1.00 85.50 105 ARG A O 1
ATOM 829 N N . PRO A 1 106 ? 10.757 7.035 0.700 1.00 88.69 106 PRO A N 1
ATOM 830 C CA . PRO A 1 106 ? 10.923 6.290 1.944 1.00 88.69 106 PRO A CA 1
ATOM 831 C C . PRO A 1 106 ? 9.699 5.429 2.281 1.00 88.69 106 PRO A C 1
ATOM 833 O O . PRO A 1 106 ? 8.576 5.919 2.375 1.00 88.69 106 PRO A O 1
ATOM 836 N N . CYS A 1 107 ? 9.913 4.139 2.534 1.00 89.19 107 CYS A N 1
ATOM 837 C CA . CYS A 1 107 ? 8.866 3.244 3.032 1.00 89.19 107 CYS A CA 1
ATOM 838 C C . CYS A 1 107 ? 8.341 3.672 4.419 1.00 89.19 107 CYS A C 1
ATOM 840 O O . CYS A 1 107 ? 7.193 3.399 4.779 1.00 89.19 107 CYS A O 1
ATOM 842 N N . THR A 1 108 ? 9.164 4.397 5.185 1.00 90.81 108 THR A N 1
ATOM 843 C CA . THR A 1 108 ? 8.808 4.968 6.489 1.00 90.81 108 THR A CA 1
ATOM 844 C C . THR A 1 108 ? 7.632 5.937 6.415 1.00 90.81 108 THR A C 1
ATOM 846 O O . THR A 1 108 ? 6.897 6.031 7.394 1.00 90.81 108 THR A O 1
ATOM 849 N N . ASP A 1 109 ? 7.377 6.584 5.273 1.00 92.06 109 ASP A N 1
ATOM 850 C CA . ASP A 1 109 ? 6.220 7.469 5.093 1.00 92.06 109 ASP A CA 1
ATOM 851 C C . ASP A 1 109 ? 4.902 6.707 5.293 1.00 92.06 109 ASP A C 1
ATOM 853 O O . ASP A 1 109 ? 4.034 7.139 6.055 1.00 92.06 109 ASP A O 1
ATOM 857 N N . ALA A 1 110 ? 4.778 5.524 4.681 1.00 92.81 110 ALA A N 1
ATOM 858 C CA . ALA A 1 110 ? 3.598 4.673 4.826 1.00 92.81 110 ALA A CA 1
ATOM 859 C C . ALA A 1 110 ? 3.464 4.133 6.261 1.00 92.81 110 ALA A C 1
ATOM 861 O O . ALA A 1 110 ? 2.372 4.113 6.829 1.00 92.81 110 ALA A O 1
ATOM 862 N N . ILE A 1 111 ? 4.579 3.734 6.882 1.00 93.62 111 ILE A N 1
ATOM 863 C CA . ILE A 1 111 ? 4.607 3.261 8.276 1.00 93.62 111 ILE A CA 1
ATOM 864 C C . ILE A 1 111 ? 4.152 4.370 9.234 1.00 93.62 111 ILE A C 1
ATOM 866 O O . ILE A 1 111 ? 3.320 4.134 10.114 1.00 93.62 111 ILE A O 1
ATOM 870 N N . ASN A 1 112 ? 4.673 5.583 9.059 1.00 93.94 112 ASN A N 1
ATOM 871 C CA . ASN A 1 112 ? 4.335 6.738 9.882 1.00 93.94 112 ASN A CA 1
ATOM 872 C C . ASN A 1 112 ? 2.872 7.140 9.700 1.00 93.94 112 ASN A C 1
ATOM 874 O O . ASN A 1 112 ? 2.212 7.435 10.694 1.00 93.94 112 ASN A O 1
ATOM 878 N N . ALA A 1 113 ? 2.337 7.069 8.479 1.00 93.62 113 ALA A N 1
ATOM 879 C CA . ALA A 1 113 ? 0.920 7.309 8.219 1.00 93.62 113 ALA A CA 1
ATOM 880 C C . ALA A 1 113 ? 0.020 6.310 8.974 1.00 93.62 113 ALA A C 1
ATOM 882 O O . ALA A 1 113 ? -0.929 6.713 9.650 1.00 93.62 113 ALA A O 1
ATOM 883 N N . ILE A 1 114 ? 0.367 5.016 8.971 1.00 92.88 114 ILE A N 1
ATOM 884 C CA . ILE A 1 114 ? -0.347 3.995 9.760 1.00 92.88 114 ILE A CA 1
ATOM 885 C C . ILE A 1 114 ? -0.273 4.297 11.259 1.00 92.88 114 ILE A C 1
ATOM 887 O O . ILE A 1 114 ? -1.295 4.245 11.944 1.00 92.88 114 ILE A O 1
ATOM 891 N N . ARG A 1 115 ? 0.905 4.647 11.785 1.00 93.06 115 ARG A N 1
ATOM 892 C CA . ARG A 1 115 ? 1.063 4.988 13.209 1.00 93.06 115 ARG A CA 1
ATOM 893 C C . ARG A 1 115 ? 0.252 6.226 13.592 1.00 93.06 115 ARG A C 1
ATOM 895 O O . ARG A 1 115 ? -0.476 6.180 14.579 1.00 93.06 115 ARG A O 1
ATOM 902 N N . ALA A 1 116 ? 0.316 7.283 12.787 1.00 92.69 116 ALA A N 1
ATOM 903 C CA . ALA A 1 116 ? -0.399 8.536 13.018 1.00 92.69 116 ALA A CA 1
ATOM 904 C C . ALA A 1 116 ? -1.928 8.373 12.959 1.00 92.69 116 ALA A C 1
ATOM 906 O O . ALA A 1 116 ? -2.641 9.041 13.702 1.00 92.69 116 ALA A O 1
ATOM 907 N N . SER A 1 117 ? -2.437 7.449 12.137 1.00 90.50 117 SER A N 1
ATOM 908 C CA . SER A 1 117 ? -3.876 7.141 12.069 1.00 90.50 117 SER A CA 1
ATOM 909 C C . SER A 1 117 ? -4.433 6.454 13.329 1.00 90.50 117 SER A C 1
ATOM 911 O O . SER A 1 117 ? -5.649 6.374 13.507 1.00 90.50 117 SER A O 1
ATOM 913 N N . GLY A 1 118 ? -3.560 5.921 14.195 1.00 90.44 118 GLY A N 1
ATOM 914 C CA . GLY A 1 118 ? -3.940 5.089 15.341 1.00 90.44 118 GLY A CA 1
ATOM 915 C C . GLY A 1 118 ? -4.251 3.627 14.988 1.00 90.44 118 GLY A C 1
ATOM 916 O O . GLY A 1 118 ? -4.595 2.847 15.872 1.00 90.44 118 GLY A O 1
ATOM 917 N N . CYS A 1 119 ? -4.092 3.220 13.724 1.00 90.56 119 CYS A N 1
ATOM 918 C CA . CYS A 1 119 ? -4.429 1.874 13.242 1.00 90.56 119 CYS A CA 1
ATOM 919 C C . CYS A 1 119 ? -3.266 0.873 13.265 1.00 90.56 119 CYS A C 1
ATOM 921 O O . CYS A 1 119 ? -3.395 -0.242 12.761 1.00 90.56 119 CYS A O 1
ATOM 923 N N . ALA A 1 120 ? -2.139 1.239 13.878 1.00 89.62 120 ALA A N 1
ATOM 924 C CA . ALA A 1 120 ? -0.956 0.383 13.977 1.00 89.62 120 ALA A CA 1
ATOM 925 C C . ALA A 1 120 ? -1.179 -0.907 14.789 1.00 89.62 120 ALA A C 1
ATOM 927 O O . ALA A 1 120 ? -0.463 -1.884 14.593 1.00 89.62 120 ALA A O 1
ATOM 928 N N . ASN A 1 121 ? -2.180 -0.921 15.674 1.00 87.75 121 ASN A N 1
ATOM 929 C CA . ASN A 1 121 ? -2.451 -2.033 16.589 1.00 87.75 121 ASN A CA 1
ATOM 930 C C . ASN A 1 121 ? -3.787 -2.732 16.296 1.00 87.75 121 ASN A C 1
ATOM 932 O O . ASN A 1 121 ? -4.365 -3.353 17.187 1.00 87.75 121 ASN A O 1
ATOM 936 N N . VAL A 1 122 ? -4.317 -2.610 15.071 1.00 86.94 122 VAL A N 1
ATOM 937 C CA . VAL A 1 122 ? -5.571 -3.280 14.698 1.00 86.94 122 VAL A CA 1
ATOM 938 C C . VAL A 1 122 ? -5.389 -4.800 14.817 1.00 86.94 122 VAL A C 1
ATOM 940 O O . VAL A 1 122 ? -4.516 -5.365 14.150 1.00 86.94 122 VAL A O 1
ATOM 943 N N . PRO A 1 123 ? -6.201 -5.487 15.641 1.00 78.31 123 PRO A N 1
ATOM 944 C CA . PRO A 1 123 ? -6.106 -6.931 15.788 1.00 78.31 123 PRO A CA 1
ATOM 945 C C . PRO A 1 123 ? -6.478 -7.638 14.476 1.00 78.31 123 PRO A C 1
ATOM 947 O O . PRO A 1 123 ? -7.263 -7.130 13.676 1.00 78.31 123 PRO A O 1
ATOM 950 N N . SER A 1 124 ? -5.953 -8.848 14.273 1.00 78.75 124 SER A N 1
ATOM 951 C CA . SER A 1 124 ? -6.249 -9.696 13.100 1.00 78.75 124 SER A CA 1
ATOM 952 C C . SER A 1 124 ? -5.688 -9.196 11.759 1.00 78.75 124 SER A C 1
ATOM 954 O O . SER A 1 124 ? -6.219 -9.532 10.698 1.00 78.75 124 SER A O 1
ATOM 956 N N . VAL A 1 125 ? -4.586 -8.438 11.787 1.00 84.94 125 VAL A N 1
ATOM 957 C CA . VAL A 1 125 ? -3.813 -8.068 10.589 1.00 84.94 125 VAL A CA 1
ATOM 958 C C . VAL A 1 125 ? -2.387 -8.622 10.710 1.00 84.94 125 VAL A C 1
ATOM 960 O O . VAL A 1 125 ? -1.498 -7.925 11.201 1.00 84.94 125 VAL A O 1
ATOM 963 N N . PRO A 1 126 ? -2.144 -9.882 10.298 1.00 82.31 126 PRO A N 1
ATOM 964 C CA . PRO A 1 126 ? -0.839 -10.531 10.449 1.00 82.31 126 PRO A CA 1
ATOM 965 C C . PRO A 1 12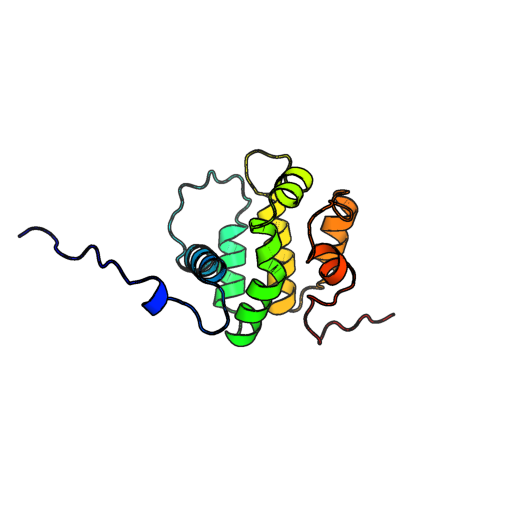6 ? 0.301 -9.766 9.767 1.00 82.31 126 PRO A C 1
ATOM 967 O O . PRO A 1 126 ? 1.427 -9.741 10.260 1.00 82.31 126 PRO A O 1
AT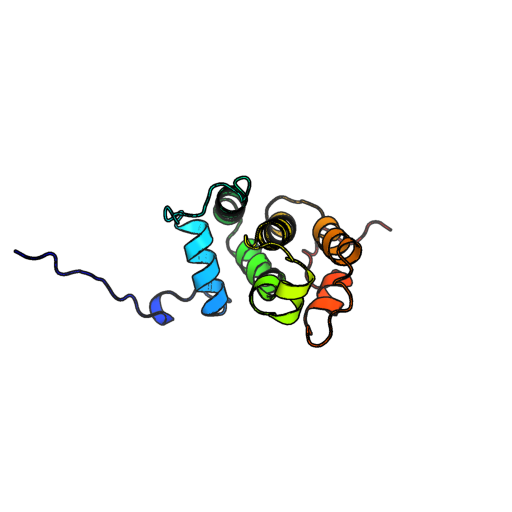OM 970 N N . GLU A 1 127 ? 0.011 -9.108 8.644 1.00 86.12 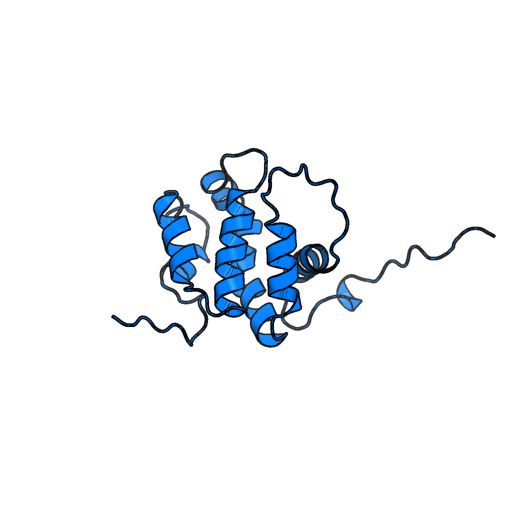127 GLU A N 1
ATOM 971 C CA . GLU A 1 127 ? 0.991 -8.342 7.876 1.00 86.12 127 GLU A CA 1
ATOM 972 C C . GLU A 1 127 ? 1.420 -7.048 8.570 1.00 86.12 127 GLU A C 1
ATOM 974 O O . GLU A 1 127 ? 2.517 -6.564 8.297 1.00 86.12 127 GLU A O 1
ATOM 979 N N . MET A 1 128 ? 0.598 -6.510 9.479 1.00 88.19 128 MET A N 1
ATOM 980 C CA . MET A 1 128 ? 0.792 -5.188 10.078 1.00 88.19 128 MET A CA 1
ATOM 981 C C . MET A 1 128 ? 2.106 -5.099 10.844 1.00 88.19 128 MET A C 1
ATOM 983 O O . MET A 1 128 ? 2.897 -4.193 10.615 1.00 88.19 128 MET A O 1
ATOM 987 N N . SER A 1 129 ? 2.368 -6.063 11.730 1.00 87.06 129 SER A N 1
ATOM 988 C CA . SER A 1 129 ? 3.576 -6.052 12.560 1.00 87.06 129 SER A CA 1
ATOM 989 C C . SER A 1 129 ? 4.841 -6.110 11.699 1.00 87.06 129 SER A C 1
ATOM 991 O O . SER A 1 129 ? 5.739 -5.286 11.863 1.00 87.06 129 SER A O 1
ATOM 993 N N . ALA A 1 130 ? 4.870 -7.008 10.708 1.00 88.75 130 ALA A N 1
ATOM 994 C CA . ALA A 1 130 ? 5.986 -7.115 9.772 1.00 88.75 130 ALA A CA 1
ATOM 995 C C . ALA A 1 130 ? 6.149 -5.849 8.914 1.00 88.75 130 ALA A C 1
ATOM 997 O O . ALA A 1 130 ? 7.273 -5.430 8.643 1.00 88.75 130 ALA A O 1
ATOM 998 N N . PHE A 1 131 ? 5.044 -5.223 8.502 1.00 90.31 131 PHE A N 1
ATOM 999 C CA . PHE A 1 131 ? 5.066 -3.976 7.746 1.00 90.31 131 PHE A CA 1
ATOM 1000 C C . PHE A 1 131 ? 5.630 -2.817 8.574 1.00 90.31 131 PHE A C 1
ATOM 1002 O O . PHE A 1 131 ? 6.545 -2.131 8.132 1.00 90.31 131 PHE A O 1
ATOM 1009 N N . LEU A 1 132 ? 5.151 -2.645 9.808 1.00 90.50 132 LEU A N 1
ATOM 1010 C CA . LEU A 1 132 ? 5.580 -1.582 10.722 1.00 90.50 132 LEU A CA 1
ATOM 1011 C C . LEU A 1 132 ? 7.031 -1.722 11.202 1.00 90.50 132 LEU A C 1
ATOM 1013 O O . LEU A 1 132 ? 7.608 -0.732 11.652 1.00 90.50 132 LEU A O 1
ATOM 1017 N N . GLN A 1 133 ? 7.599 -2.928 11.126 1.00 89.81 133 GLN A N 1
ATOM 1018 C CA . GLN A 1 133 ? 9.021 -3.208 11.367 1.00 89.81 133 GLN A CA 1
ATOM 1019 C C . GLN A 1 133 ? 9.898 -2.956 10.131 1.00 89.81 133 GLN A C 1
ATOM 1021 O O . GLN A 1 133 ? 11.116 -3.048 10.219 1.00 89.81 133 GLN A O 1
ATOM 1026 N N . GLY A 1 134 ? 9.302 -2.655 8.975 1.00 87.31 134 GLY A N 1
ATOM 1027 C CA . GLY A 1 134 ? 10.030 -2.442 7.727 1.00 87.31 134 GLY A CA 1
ATOM 1028 C C . GLY A 1 134 ? 10.368 -3.722 6.954 1.00 87.31 134 GLY A C 1
ATOM 1029 O O . GLY A 1 134 ? 10.937 -3.640 5.870 1.00 87.31 134 GLY A O 1
ATOM 1030 N N . ASN A 1 135 ? 9.950 -4.907 7.414 1.00 88.62 135 ASN A N 1
ATOM 1031 C CA . ASN A 1 135 ? 10.227 -6.188 6.733 1.00 88.62 135 ASN A CA 1
ATOM 1032 C C . ASN A 1 135 ? 9.535 -6.309 5.360 1.00 88.62 135 ASN A C 1
ATOM 1034 O O . ASN A 1 135 ? 9.802 -7.230 4.591 1.00 88.62 135 ASN A O 1
ATOM 1038 N N . LYS A 1 136 ? 8.596 -5.403 5.075 1.00 88.69 136 LYS A N 1
ATOM 1039 C CA . LYS A 1 136 ? 7.831 -5.294 3.826 1.00 88.69 136 LYS A CA 1
ATOM 1040 C C . LYS A 1 136 ? 8.310 -4.134 2.939 1.00 88.69 136 LYS A C 1
ATOM 1042 O O . LYS A 1 136 ? 7.636 -3.802 1.966 1.00 88.69 136 LYS A O 1
ATOM 1047 N N . CYS A 1 137 ? 9.447 -3.529 3.271 1.00 88.00 137 CYS A N 1
ATOM 1048 C CA . CYS A 1 137 ? 10.071 -2.442 2.524 1.00 88.00 137 CYS A CA 1
ATOM 1049 C C . CYS A 1 137 ? 11.188 -2.966 1.599 1.00 88.00 137 CYS A C 1
ATOM 1051 O O . CYS A 1 137 ? 11.741 -4.044 1.841 1.00 88.00 137 CYS A O 1
ATOM 1053 N N . PRO A 1 138 ? 11.549 -2.232 0.532 1.00 87.81 138 PRO A N 1
ATOM 1054 C CA . PRO A 1 138 ? 12.664 -2.606 -0.335 1.00 87.81 138 PRO A CA 1
ATOM 1055 C C . PRO A 1 138 ? 14.015 -2.535 0.396 1.00 87.81 138 PRO A C 1
ATOM 1057 O O . PRO A 1 138 ? 14.283 -1.607 1.156 1.00 87.81 138 PRO A O 1
ATOM 1060 N N . ALA A 1 139 ? 14.908 -3.486 0.099 1.00 72.00 139 ALA A N 1
ATOM 1061 C CA . ALA A 1 139 ? 16.212 -3.631 0.761 1.00 72.00 139 ALA A CA 1
ATOM 1062 C C . ALA A 1 139 ? 17.151 -2.414 0.619 1.00 72.00 139 ALA A C 1
ATOM 1064 O O . ALA A 1 139 ? 18.048 -2.232 1.435 1.00 72.00 139 ALA A O 1
ATOM 1065 N N . SER A 1 140 ? 16.947 -1.559 -0.389 1.00 57.88 140 SER A N 1
ATOM 1066 C CA . SER A 1 140 ? 17.752 -0.350 -0.619 1.00 57.88 140 SER A CA 1
ATOM 1067 C C . SER A 1 140 ? 17.398 0.827 0.300 1.00 57.88 140 SER A C 1
ATOM 1069 O O . SER A 1 140 ? 17.898 1.926 0.090 1.00 57.88 140 SER A O 1
ATOM 1071 N N . GLN A 1 141 ? 16.525 0.619 1.286 1.00 51.34 141 GLN A N 1
ATOM 1072 C CA . GLN A 1 141 ? 16.146 1.617 2.289 1.00 51.34 141 GLN A CA 1
ATOM 1073 C C . GLN A 1 141 ? 16.415 1.119 3.707 1.00 51.34 141 GLN A C 1
ATOM 1075 O O . GLN A 1 141 ? 15.681 1.459 4.633 1.00 51.34 141 GLN A O 1
ATOM 1080 N N . ALA A 1 142 ? 17.453 0.287 3.862 1.00 40.72 142 ALA A N 1
ATOM 1081 C CA . ALA A 1 142 ? 18.012 -0.028 5.166 1.00 40.72 142 ALA A CA 1
ATOM 1082 C C . ALA A 1 142 ? 18.179 1.282 5.945 1.00 40.72 142 ALA A C 1
ATOM 1084 O O . ALA A 1 142 ? 18.854 2.202 5.485 1.00 40.72 142 ALA A O 1
ATOM 1085 N N . PHE A 1 143 ? 17.453 1.353 7.057 1.00 41.28 143 PHE A N 1
ATOM 1086 C CA . PHE A 1 143 ? 17.479 2.408 8.051 1.00 41.28 143 PHE A CA 1
ATOM 1087 C C . PHE A 1 143 ? 18.904 2.949 8.197 1.00 41.28 143 PHE A C 1
ATOM 1089 O O . PHE A 1 143 ? 19.797 2.228 8.636 1.00 41.28 143 PHE A O 1
ATOM 1096 N N . ILE A 1 144 ? 19.119 4.200 7.789 1.00 35.34 144 ILE A N 1
ATOM 1097 C CA . ILE A 1 144 ? 20.221 4.967 8.357 1.00 35.34 144 ILE A CA 1
ATOM 1098 C C . ILE A 1 144 ? 19.710 5.330 9.749 1.00 35.34 144 ILE A C 1
ATOM 1100 O O . ILE A 1 144 ? 18.731 6.072 9.862 1.00 35.34 144 ILE A O 1
ATOM 1104 N N . GLU A 1 145 ? 20.278 4.659 10.752 1.00 34.25 145 GLU A N 1
ATOM 1105 C CA . GLU A 1 145 ? 20.125 4.975 12.177 1.00 34.25 145 GLU A CA 1
ATOM 1106 C C . GLU A 1 145 ? 20.414 6.453 12.468 1.00 34.25 145 GLU A C 1
ATOM 1108 O O . GLU A 1 145 ? 21.339 7.021 11.838 1.00 34.25 145 GLU A O 1
#